Protein AF-A0A834BA76-F1 (afdb_monomer_lite)

InterPro domains:
  IPR001623 DnaJ domain [PF00226] (44-107)
  IPR001623 DnaJ domain [PR00625] (46-64)
  IPR001623 DnaJ domain [PR00625] (64-79)
  IPR001623 DnaJ domain [PR00625] (91-111)
  IPR001623 DnaJ domain [PS50076] (44-127)
  IPR001623 DnaJ domain [SM00271] (43-111)
  IPR001623 DnaJ domain [cd06257] (44-107)
  IPR036869 Chaperone J-domain superfamily [G3DSA:1.10.287.110] (31-132)
  IPR036869 Chaperone J-domain superfamily [SSF46565] (40-107)
  IPR044632 DnaJ homolog subfamily C member 25-like [PTHR44176] (19-107)

Radius of gyration: 29.38 Å; chains: 1; bounding box: 71×90×54 Å

pLDDT: mean 71.22, std 16.39, range [42.06, 94.44]

Structure (mmCIF, N/CA/C/O backbone):
data_AF-A0A834BA76-F1
#
_entry.id   AF-A0A834BA76-F1
#
loop_
_atom_site.group_PDB
_atom_site.id
_atom_site.type_symbol
_atom_site.label_atom_id
_atom_site.label_alt_id
_atom_site.label_comp_id
_atom_site.label_asym_id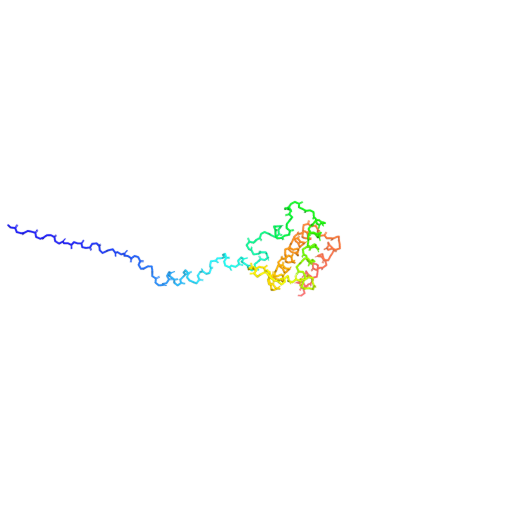
_atom_site.label_entity_id
_atom_site.label_seq_id
_atom_site.pdbx_PDB_ins_code
_atom_site.Cartn_x
_atom_site.Cartn_y
_atom_site.Cartn_z
_atom_site.occupancy
_atom_site.B_iso_or_equiv
_atom_site.auth_seq_id
_atom_site.auth_comp_id
_atom_site.auth_asym_id
_atom_site.auth_atom_id
_atom_site.pdbx_PDB_model_num
ATOM 1 N N . MET A 1 1 ? -26.002 -72.591 39.098 1.00 45.78 1 MET A N 1
ATOM 2 C CA . MET A 1 1 ? -24.599 -72.289 39.459 1.00 45.78 1 MET A CA 1
ATOM 3 C C . MET A 1 1 ? -24.225 -70.957 38.837 1.00 45.78 1 MET A C 1
ATOM 5 O O . MET A 1 1 ? -24.392 -70.792 37.638 1.00 45.78 1 MET A O 1
ATOM 9 N N . ALA A 1 2 ? -23.830 -69.992 39.665 1.00 50.62 2 ALA A N 1
ATOM 10 C CA . ALA A 1 2 ? -23.421 -68.659 39.246 1.00 50.62 2 ALA A CA 1
ATOM 11 C C . ALA A 1 2 ? -21.944 -68.666 38.841 1.00 50.62 2 ALA A C 1
ATOM 13 O O . ALA A 1 2 ? -21.113 -69.153 39.603 1.00 50.62 2 ALA A O 1
ATOM 14 N N . VAL A 1 3 ? -21.612 -68.060 37.703 1.00 47.62 3 VAL A N 1
ATOM 15 C CA . VAL A 1 3 ? -20.247 -67.597 37.436 1.00 47.62 3 VAL A CA 1
ATOM 16 C C . VAL A 1 3 ? -20.346 -66.137 37.021 1.00 47.62 3 VAL A C 1
ATOM 18 O O . VAL A 1 3 ? -20.667 -65.797 35.886 1.00 47.62 3 VAL A O 1
ATOM 21 N N . ARG A 1 4 ? -20.130 -65.258 38.002 1.00 51.22 4 ARG A N 1
ATOM 22 C CA . ARG A 1 4 ? -19.825 -63.848 37.768 1.00 51.22 4 ARG A CA 1
ATOM 23 C C . ARG A 1 4 ? -18.472 -63.786 37.065 1.00 51.22 4 ARG A C 1
ATOM 25 O O . ARG A 1 4 ? -17.476 -64.180 37.662 1.00 51.22 4 ARG A O 1
ATOM 32 N N . LEU A 1 5 ? -18.422 -63.231 35.858 1.00 50.22 5 LEU A N 1
ATOM 33 C CA . LEU A 1 5 ? -17.182 -62.702 35.300 1.00 50.22 5 LEU A CA 1
ATOM 34 C C . LEU A 1 5 ? -17.315 -61.189 35.151 1.00 50.22 5 LEU A C 1
ATOM 36 O O . LEU A 1 5 ? -17.991 -60.662 34.276 1.00 50.22 5 LEU A O 1
ATOM 40 N N . VAL A 1 6 ? -16.722 -60.549 36.155 1.00 53.16 6 VAL A N 1
ATOM 41 C CA . VAL A 1 6 ? -16.079 -59.237 36.196 1.00 53.16 6 VAL A CA 1
ATOM 42 C C . VAL A 1 6 ? -16.249 -58.383 34.937 1.00 53.16 6 VAL A C 1
ATOM 44 O O . VAL A 1 6 ? -15.594 -58.571 33.915 1.00 53.16 6 VAL A O 1
ATOM 47 N N . SER A 1 7 ? -17.075 -57.353 35.105 1.00 49.03 7 SER A N 1
ATOM 48 C CA . SER A 1 7 ? -17.005 -56.094 34.373 1.00 49.03 7 SER A CA 1
ATOM 49 C C . SER A 1 7 ? -15.572 -55.548 34.419 1.00 49.03 7 SER A C 1
ATOM 51 O O . SER A 1 7 ? -15.127 -55.045 35.450 1.00 49.03 7 SER A O 1
ATOM 53 N N . CYS A 1 8 ? -14.831 -55.659 33.316 1.00 45.69 8 CYS A N 1
ATOM 54 C CA . CYS A 1 8 ? -13.590 -54.917 33.134 1.00 45.69 8 CYS A CA 1
ATOM 55 C C . CYS A 1 8 ? -13.939 -53.603 32.433 1.00 45.69 8 CYS A C 1
ATOM 57 O O . CYS A 1 8 ? -13.972 -53.516 31.205 1.00 45.69 8 CYS A O 1
ATOM 59 N N . GLY A 1 9 ? -14.238 -52.580 33.235 1.00 46.66 9 GLY A N 1
ATOM 60 C CA . GLY A 1 9 ? -14.395 -51.213 32.762 1.00 46.66 9 GLY A CA 1
ATOM 61 C C . GLY A 1 9 ? -13.121 -50.754 32.059 1.00 46.66 9 GLY A C 1
ATOM 62 O O . GLY A 1 9 ? -12.138 -50.395 32.703 1.00 46.66 9 GLY A O 1
ATOM 63 N N . LYS A 1 10 ? -13.136 -50.738 30.723 1.00 43.56 10 LYS A N 1
ATOM 64 C CA . LYS A 1 10 ? -12.165 -49.982 29.934 1.00 43.56 10 LYS A CA 1
ATOM 65 C C . LYS A 1 10 ? -12.547 -48.513 30.101 1.00 43.56 10 LYS A C 1
ATOM 67 O O . LYS A 1 10 ? -13.381 -47.976 29.373 1.00 43.56 10 LYS A O 1
ATOM 72 N N . ALA A 1 11 ? -12.025 -47.911 31.165 1.00 46.03 11 ALA A N 1
ATOM 73 C CA . ALA A 1 11 ? -12.147 -46.493 31.431 1.00 46.03 11 ALA A CA 1
ATOM 74 C C . ALA A 1 11 ? -11.758 -45.736 30.159 1.00 46.03 11 ALA A C 1
ATOM 76 O O . ALA A 1 11 ? -10.647 -45.875 29.647 1.00 46.03 11 ALA A O 1
ATOM 77 N N . ARG A 1 12 ? -12.719 -44.975 29.633 1.00 48.91 12 ARG A N 1
ATOM 78 C CA . ARG A 1 12 ? -12.490 -43.959 28.616 1.00 48.91 12 ARG A CA 1
ATOM 79 C C . ARG A 1 12 ? -11.445 -43.009 29.196 1.00 48.91 12 ARG A C 1
ATOM 81 O O . ARG A 1 12 ? -11.781 -42.180 30.040 1.00 48.91 12 ARG A O 1
ATOM 88 N N . HIS A 1 13 ? -10.189 -43.161 28.783 1.00 46.59 13 HIS A N 1
ATOM 89 C CA . HIS A 1 13 ? -9.205 -42.090 28.840 1.00 46.59 13 HIS A CA 1
ATOM 90 C C . HIS A 1 13 ? -9.739 -40.997 27.915 1.00 46.59 13 HIS A C 1
ATOM 92 O O . HIS A 1 13 ? -9.399 -40.931 26.746 1.00 46.59 13 HIS A O 1
ATOM 98 N N . ALA A 1 14 ? -10.692 -40.213 28.420 1.00 53.41 14 ALA A N 1
ATOM 99 C CA . ALA A 1 14 ? -10.999 -38.919 27.858 1.00 53.41 14 ALA A CA 1
ATOM 100 C C . ALA A 1 14 ? -9.717 -38.114 28.031 1.00 53.41 14 ALA A C 1
ATOM 102 O O . ALA A 1 14 ? -9.300 -37.828 29.158 1.00 53.41 14 ALA A O 1
ATOM 103 N N . ASP A 1 15 ? -9.067 -37.895 26.898 1.00 60.22 15 ASP A N 1
ATOM 104 C CA . ASP A 1 15 ? -7.780 -37.260 26.697 1.00 60.22 15 ASP A CA 1
ATOM 105 C C . ASP A 1 15 ? -7.719 -35.908 27.412 1.00 60.22 15 ASP A C 1
ATOM 107 O O . ASP A 1 15 ? -7.991 -34.849 26.848 1.00 60.22 15 ASP A O 1
ATOM 111 N N . ARG A 1 16 ? -7.357 -35.926 28.698 1.00 61.78 16 ARG A N 1
ATOM 112 C CA . ARG A 1 16 ? -6.885 -34.733 29.393 1.00 61.78 16 ARG A CA 1
ATOM 113 C C . ARG A 1 16 ? -5.504 -34.447 28.829 1.00 61.78 16 ARG A C 1
ATOM 115 O O . ARG A 1 16 ? -4.505 -34.892 29.391 1.00 61.78 16 ARG A O 1
ATOM 122 N N . LEU A 1 17 ? -5.468 -33.755 27.689 1.00 62.09 17 LEU A N 1
ATOM 123 C CA . LEU A 1 17 ? -4.259 -33.124 27.172 1.00 62.09 17 LEU A CA 1
ATOM 124 C C . LEU A 1 17 ? -3.567 -32.453 28.367 1.00 62.09 17 LEU A C 1
ATOM 126 O O . LEU A 1 17 ? -4.205 -31.643 29.050 1.00 62.09 17 LEU A O 1
ATOM 130 N N . PRO A 1 18 ? -2.327 -32.853 28.704 1.00 77.38 18 PRO A N 1
ATOM 131 C CA . PRO A 1 18 ? -1.682 -32.391 29.921 1.00 77.38 18 PRO A CA 1
ATOM 132 C C . PRO A 1 18 ? -1.639 -30.864 29.899 1.00 77.38 18 PRO A C 1
ATOM 134 O O . PRO A 1 18 ? -1.434 -30.270 28.842 1.00 77.38 18 PRO A O 1
ATOM 137 N N . LEU A 1 19 ? -1.823 -30.221 31.057 1.00 73.06 19 LEU A N 1
ATOM 138 C CA . LEU A 1 19 ? -1.833 -28.754 31.193 1.00 73.06 19 LEU A CA 1
ATOM 139 C C . LEU A 1 19 ? -0.636 -28.079 30.501 1.00 73.06 19 LEU A C 1
ATOM 141 O O . LEU A 1 19 ? -0.753 -26.954 30.037 1.00 73.06 19 LEU A O 1
ATOM 145 N N . VAL A 1 20 ? 0.484 -28.793 30.367 1.00 75.00 20 VAL A N 1
ATOM 146 C CA . VAL A 1 20 ? 1.692 -28.369 29.645 1.00 75.00 20 VAL A CA 1
ATOM 147 C C . VAL A 1 20 ? 1.473 -28.233 28.131 1.00 75.00 20 VAL A C 1
ATOM 149 O O . VAL A 1 20 ? 2.027 -27.328 27.524 1.00 75.00 20 VAL A O 1
ATOM 152 N N . VAL A 1 21 ? 0.649 -29.080 27.509 1.00 79.00 21 VAL A N 1
ATOM 153 C CA . VAL A 1 21 ? 0.290 -28.984 26.081 1.00 79.00 21 VAL A CA 1
ATOM 154 C C . VAL A 1 21 ? -0.703 -27.848 25.844 1.00 79.00 21 VAL A C 1
ATOM 156 O O . VAL A 1 21 ? -0.550 -27.109 24.878 1.00 79.00 21 VAL A O 1
ATOM 159 N N . LEU A 1 22 ? -1.665 -27.641 26.749 1.00 75.12 22 LEU A N 1
ATOM 160 C CA . LEU A 1 22 ? -2.549 -26.467 26.720 1.00 75.12 22 LEU A CA 1
ATOM 161 C C . LEU A 1 22 ? -1.761 -25.161 26.911 1.00 75.12 22 LEU A C 1
ATOM 163 O O . LEU A 1 22 ? -1.958 -24.214 26.157 1.00 75.12 22 LEU A O 1
ATOM 167 N N . LEU A 1 23 ? -0.819 -25.131 27.859 1.00 78.00 23 LEU A N 1
ATOM 168 C CA . LEU A 1 23 ? 0.099 -24.010 28.069 1.00 78.00 23 LEU A CA 1
ATOM 169 C C . LEU A 1 23 ? 1.036 -23.814 26.867 1.00 78.00 23 LEU A C 1
ATOM 171 O O . LEU A 1 23 ? 1.278 -22.686 26.461 1.00 78.00 23 LEU A O 1
ATOM 175 N N . GLY A 1 24 ? 1.513 -24.897 26.252 1.00 77.75 24 GLY A N 1
ATOM 176 C CA . GLY A 1 24 ? 2.326 -24.864 25.037 1.00 77.75 24 GLY A CA 1
ATOM 177 C C . GLY A 1 24 ? 1.570 -24.315 23.827 1.00 77.75 24 GLY A C 1
ATOM 178 O O . GLY A 1 24 ? 2.119 -23.496 23.104 1.00 77.75 24 GLY A O 1
ATOM 179 N N . LEU A 1 25 ? 0.300 -24.685 23.640 1.00 74.62 25 LEU A N 1
ATOM 180 C CA . LEU A 1 25 ? -0.578 -24.127 22.603 1.00 74.62 25 LEU A CA 1
ATOM 181 C C . LEU A 1 25 ? -0.934 -22.653 22.866 1.00 74.62 25 LEU A C 1
ATOM 183 O O . LEU A 1 25 ? -1.088 -21.891 21.919 1.00 74.62 25 LEU A O 1
ATOM 187 N N . LEU A 1 26 ? -1.024 -22.236 24.135 1.00 71.00 26 LEU A N 1
ATOM 188 C CA . LEU A 1 26 ? -1.228 -20.836 24.536 1.00 71.00 26 LEU A CA 1
ATOM 189 C C . LEU A 1 26 ? 0.038 -19.972 24.376 1.00 71.00 26 LEU A C 1
ATOM 191 O O . LEU A 1 26 ? -0.066 -18.787 24.061 1.00 71.00 26 LEU A O 1
ATOM 195 N N . LEU A 1 27 ? 1.228 -20.545 24.590 1.00 71.88 27 LEU A N 1
ATOM 196 C CA . LEU A 1 27 ? 2.521 -19.864 24.431 1.00 71.88 27 LEU A CA 1
ATOM 197 C C . LEU A 1 27 ? 3.051 -19.921 22.991 1.00 71.88 27 LEU A C 1
ATOM 199 O O . LEU A 1 27 ? 3.826 -19.053 22.587 1.00 71.88 27 LEU A O 1
ATOM 203 N N . ALA A 1 28 ? 2.608 -20.896 22.196 1.00 73.75 28 ALA A N 1
ATOM 204 C CA . ALA A 1 28 ? 2.821 -20.939 20.760 1.00 73.75 28 ALA A CA 1
ATOM 205 C C . ALA A 1 28 ? 1.917 -19.895 20.098 1.00 73.75 28 ALA A C 1
ATOM 207 O O . ALA A 1 28 ? 0.885 -20.227 19.520 1.00 73.75 28 ALA A O 1
ATOM 208 N N . ARG A 1 29 ? 2.302 -18.612 20.181 1.00 70.88 29 ARG A N 1
ATOM 209 C CA . ARG A 1 29 ? 1.696 -17.580 19.335 1.00 70.88 29 ARG A CA 1
ATOM 210 C C . ARG A 1 29 ? 1.884 -18.045 17.898 1.00 70.88 29 ARG A C 1
ATOM 212 O O . ARG A 1 29 ? 3.027 -18.142 17.443 1.00 70.88 29 ARG A O 1
ATOM 219 N N . PRO A 1 30 ? 0.806 -18.396 17.194 1.00 70.56 30 PRO A N 1
ATOM 220 C CA . PRO A 1 30 ? 0.968 -18.951 15.876 1.00 70.56 30 PRO A CA 1
ATOM 221 C C . PRO A 1 30 ? 1.555 -17.856 14.982 1.00 70.56 30 PRO A C 1
ATOM 223 O O . PRO A 1 30 ? 1.181 -16.690 15.097 1.00 70.56 30 PRO A O 1
ATOM 226 N N . ALA A 1 31 ? 2.507 -18.215 14.119 1.00 65.44 31 ALA A N 1
ATOM 227 C CA . ALA A 1 31 ? 3.280 -17.242 13.343 1.00 65.44 31 ALA A CA 1
ATOM 228 C C . ALA A 1 31 ? 2.402 -16.300 12.490 1.00 65.44 31 ALA A C 1
ATOM 230 O O . ALA A 1 31 ? 2.812 -15.182 12.192 1.00 65.44 31 ALA A O 1
ATOM 231 N N . TRP A 1 32 ? 1.170 -16.710 12.160 1.00 64.19 32 TRP A N 1
ATOM 232 C CA . TRP A 1 32 ? 0.193 -15.869 11.464 1.00 64.19 32 TRP A CA 1
ATOM 233 C C . TRP A 1 32 ? -0.241 -14.631 12.267 1.00 64.19 32 TRP A C 1
ATOM 235 O O . TRP A 1 32 ? -0.570 -13.617 11.664 1.00 64.19 32 TRP A O 1
ATOM 245 N N . ALA A 1 33 ? -0.151 -14.650 13.601 1.00 68.81 33 ALA A N 1
ATOM 246 C CA . ALA A 1 33 ? -0.445 -13.488 14.444 1.00 68.81 33 ALA A CA 1
ATOM 247 C C . ALA A 1 33 ? 0.560 -12.331 14.262 1.00 68.81 33 ALA A C 1
ATOM 249 O O . ALA A 1 33 ? 0.308 -11.223 14.723 1.00 68.81 33 ALA A O 1
ATOM 250 N N . LEU A 1 34 ? 1.702 -12.569 13.606 1.00 64.19 34 LEU A N 1
ATOM 251 C CA . LEU A 1 34 ? 2.680 -11.529 13.267 1.00 64.19 34 LEU A CA 1
ATOM 252 C C . LEU A 1 34 ? 2.394 -10.865 11.909 1.00 64.19 34 LEU A C 1
ATOM 254 O O . LEU A 1 34 ? 2.991 -9.837 11.599 1.00 64.19 34 LEU A O 1
ATOM 258 N N . VAL A 1 35 ? 1.499 -11.436 11.095 1.00 66.31 35 VAL A N 1
ATOM 259 C CA . VAL A 1 35 ? 1.274 -10.999 9.707 1.00 66.31 35 VAL A CA 1
ATOM 260 C C . VAL A 1 35 ? 0.410 -9.738 9.637 1.00 66.31 35 VAL A C 1
ATOM 262 O O . VAL A 1 35 ? 0.621 -8.918 8.752 1.00 66.31 35 VAL A O 1
ATOM 265 N N . GLU A 1 36 ? -0.499 -9.517 10.592 1.00 65.75 36 GLU A N 1
ATOM 266 C CA . GLU A 1 36 ? -1.421 -8.366 10.572 1.00 65.75 36 GLU A CA 1
ATOM 267 C C . GLU A 1 36 ? -0.715 -7.001 10.631 1.00 65.75 36 GLU A C 1
ATOM 269 O O . GLU A 1 36 ? -1.238 -6.021 10.109 1.00 65.75 36 GLU A O 1
ATOM 274 N N . GLY A 1 37 ? 0.487 -6.933 11.211 1.00 67.81 37 GLY A N 1
ATOM 275 C CA . GLY A 1 37 ? 1.271 -5.697 11.316 1.00 67.81 37 GLY A CA 1
ATOM 276 C C . GLY A 1 37 ? 2.300 -5.487 10.203 1.00 67.81 37 GLY A C 1
ATOM 277 O O . GLY A 1 37 ? 2.992 -4.469 10.205 1.00 67.81 37 GLY A O 1
ATOM 278 N N . LEU A 1 38 ? 2.455 -6.437 9.275 1.00 74.12 38 LEU A N 1
ATOM 279 C CA . LEU A 1 38 ? 3.475 -6.362 8.235 1.00 74.12 38 LEU A CA 1
ATOM 280 C C . LEU A 1 38 ? 2.876 -5.775 6.949 1.00 74.12 38 LEU A C 1
ATOM 282 O O . LEU A 1 38 ? 2.007 -6.375 6.322 1.00 74.12 38 LEU A O 1
ATOM 286 N N . TYR A 1 39 ? 3.372 -4.613 6.521 1.00 81.25 39 TYR A N 1
ATOM 287 C CA . TYR A 1 39 ? 2.985 -3.961 5.262 1.00 81.25 39 TYR A CA 1
ATOM 288 C C . TYR A 1 39 ? 1.490 -3.596 5.166 1.00 81.25 39 TYR A C 1
ATOM 290 O O . TYR A 1 39 ? 1.050 -2.635 5.792 1.00 81.25 39 TYR A O 1
ATOM 298 N N . CYS A 1 40 ? 0.739 -4.333 4.343 1.00 83.44 40 CYS A N 1
ATOM 299 C CA . CYS A 1 40 ? -0.699 -4.192 4.116 1.00 83.44 40 CYS A CA 1
ATOM 300 C C . CYS A 1 40 ? -1.505 -5.263 4.888 1.00 83.44 40 CYS A C 1
ATOM 302 O O . CYS A 1 40 ? -2.713 -5.407 4.690 1.00 83.44 40 CYS A O 1
ATOM 304 N N . GLY A 1 41 ? -0.835 -6.011 5.777 1.00 83.44 41 GLY A N 1
ATOM 305 C CA . GLY A 1 41 ? -1.421 -7.041 6.624 1.00 83.44 41 GLY A CA 1
ATOM 306 C C . GLY A 1 41 ? -1.930 -8.228 5.812 1.00 83.44 41 GLY A C 1
ATOM 307 O O . GLY A 1 41 ? -1.187 -8.863 5.066 1.00 83.44 41 GLY A O 1
ATOM 308 N N . THR A 1 42 ? -3.221 -8.521 5.958 1.00 78.31 42 THR A N 1
ATOM 309 C CA . THR A 1 42 ? -3.920 -9.603 5.245 1.00 78.31 42 THR A CA 1
ATOM 310 C C . THR A 1 42 ? -4.396 -9.214 3.843 1.00 78.31 42 THR A C 1
ATOM 312 O O . THR A 1 42 ? -4.905 -10.073 3.125 1.00 78.31 42 THR A O 1
ATOM 315 N N . ARG A 1 43 ? -4.256 -7.940 3.444 1.00 82.12 43 ARG A N 1
ATOM 316 C CA . ARG A 1 43 ? -4.677 -7.436 2.128 1.00 82.12 43 ARG A CA 1
ATOM 317 C C . ARG A 1 43 ? -3.483 -7.266 1.196 1.00 82.12 43 ARG A C 1
ATOM 319 O O . ARG A 1 43 ? -2.425 -6.798 1.611 1.00 82.12 43 ARG A O 1
ATOM 326 N N . ASP A 1 44 ? -3.676 -7.564 -0.086 1.00 89.50 44 ASP A N 1
ATOM 327 C CA . ASP A 1 44 ? -2.661 -7.316 -1.109 1.00 89.50 44 ASP A CA 1
ATOM 328 C C . ASP A 1 44 ? -2.511 -5.802 -1.362 1.00 89.50 44 ASP A C 1
ATOM 330 O O . ASP A 1 44 ? -3.483 -5.097 -1.638 1.00 89.50 44 ASP A O 1
ATOM 334 N N . CYS A 1 45 ? -1.279 -5.278 -1.346 1.00 90.88 45 CYS A N 1
ATOM 335 C CA . CYS A 1 45 ? -1.027 -3.839 -1.542 1.00 90.88 45 CYS A CA 1
ATOM 336 C C . CYS A 1 45 ? -1.474 -3.318 -2.927 1.00 90.88 45 CYS A C 1
ATOM 338 O O . CYS A 1 45 ? -1.794 -2.139 -3.080 1.00 90.88 45 CYS A O 1
ATOM 340 N N . TYR A 1 46 ? -1.530 -4.192 -3.936 1.00 91.75 46 TYR A N 1
ATOM 341 C CA . TYR A 1 46 ? -2.079 -3.870 -5.259 1.00 91.75 46 TYR A CA 1
ATOM 342 C C . TYR A 1 46 ? -3.599 -3.685 -5.221 1.00 91.75 46 TYR A C 1
ATOM 344 O O . TYR A 1 46 ? -4.123 -2.774 -5.860 1.00 91.75 46 TYR A O 1
ATOM 352 N N . GLU A 1 47 ? -4.296 -4.504 -4.432 1.00 90.44 47 GLU A N 1
ATOM 353 C CA . GLU A 1 47 ? -5.748 -4.430 -4.259 1.00 90.44 47 GLU A CA 1
ATOM 354 C C . GLU A 1 47 ? -6.145 -3.181 -3.473 1.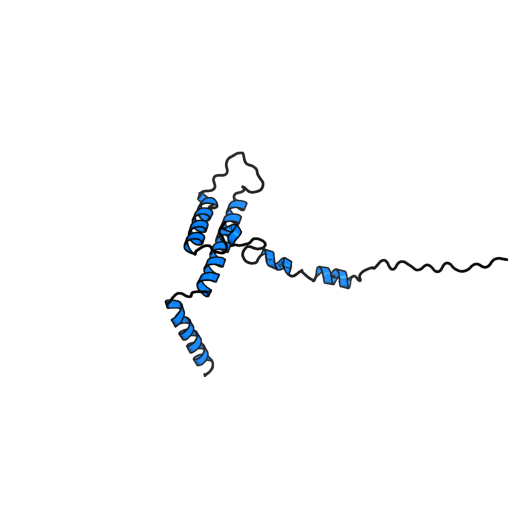00 90.44 47 GLU A C 1
ATOM 356 O O . GLU A 1 47 ? -7.089 -2.495 -3.855 1.00 90.44 47 GLU A O 1
ATOM 361 N N . VAL A 1 48 ? -5.371 -2.820 -2.441 1.00 91.00 48 VAL A N 1
ATOM 362 C CA . VAL A 1 48 ? -5.567 -1.579 -1.667 1.00 91.00 48 VAL A CA 1
ATOM 363 C C . VAL A 1 48 ? -5.502 -0.339 -2.564 1.00 91.00 48 VAL A C 1
ATOM 365 O O . VAL A 1 48 ? -6.276 0.601 -2.390 1.00 91.00 48 VAL A O 1
ATOM 368 N N . LEU A 1 49 ? -4.599 -0.336 -3.548 1.00 90.94 49 LEU A N 1
ATOM 369 C CA . LEU A 1 49 ? -4.471 0.753 -4.518 1.00 90.94 49 LEU A CA 1
ATOM 370 C C . LEU A 1 49 ? -5.421 0.622 -5.721 1.00 90.94 49 LEU A C 1
ATOM 372 O O . LEU A 1 49 ? -5.551 1.578 -6.488 1.00 90.94 49 LEU A O 1
ATOM 376 N N . GLY A 1 50 ? -6.077 -0.528 -5.901 1.00 91.19 50 GLY A N 1
ATOM 377 C CA . GLY A 1 50 ? -6.955 -0.807 -7.038 1.00 91.19 50 GLY A CA 1
ATOM 378 C C . GLY A 1 50 ? -6.217 -0.908 -8.377 1.00 91.19 50 GLY A C 1
ATOM 379 O O . GLY A 1 50 ? -6.748 -0.497 -9.407 1.00 91.19 50 GLY A O 1
ATOM 380 N N . VAL A 1 51 ? -4.978 -1.404 -8.371 1.00 93.56 51 VAL A N 1
ATOM 381 C CA . VAL A 1 51 ? -4.128 -1.527 -9.566 1.00 93.56 51 VAL A CA 1
ATOM 382 C C . VAL A 1 51 ? -3.815 -2.989 -9.882 1.00 93.56 51 VAL A C 1
ATOM 384 O O . VAL A 1 51 ? -3.795 -3.846 -9.002 1.00 93.56 51 VAL A O 1
ATOM 387 N N . SER A 1 52 ? -3.528 -3.281 -11.153 1.00 93.56 52 SER A N 1
ATOM 388 C CA . SER A 1 52 ? -3.023 -4.600 -11.555 1.00 93.56 52 SER A CA 1
ATOM 389 C C . SER A 1 52 ? -1.617 -4.848 -10.993 1.00 93.56 52 SER A C 1
ATOM 391 O O . SER A 1 52 ? -0.824 -3.920 -10.837 1.00 93.56 52 SER A O 1
ATOM 393 N N . ARG A 1 53 ? -1.251 -6.119 -10.795 1.00 89.06 53 ARG A N 1
ATOM 394 C CA . ARG A 1 53 ? 0.127 -6.540 -10.469 1.00 89.06 53 ARG A CA 1
ATOM 395 C C . ARG A 1 53 ? 1.139 -6.184 -11.566 1.00 89.06 53 ARG A C 1
ATOM 397 O O . ARG A 1 53 ? 2.331 -6.103 -11.300 1.00 89.06 53 ARG A O 1
ATOM 404 N N . THR A 1 54 ? 0.662 -5.960 -12.790 1.00 89.19 54 THR A N 1
ATOM 405 C CA . THR A 1 54 ? 1.468 -5.530 -13.943 1.00 89.19 54 THR A CA 1
ATOM 406 C C . THR A 1 54 ? 1.481 -4.011 -14.135 1.00 89.19 54 THR A C 1
ATOM 408 O O . THR A 1 54 ? 1.960 -3.539 -15.165 1.00 89.19 54 THR A O 1
ATOM 411 N N . ALA A 1 55 ? 0.910 -3.244 -13.200 1.00 90.38 55 ALA A N 1
ATOM 412 C CA . ALA A 1 55 ? 0.777 -1.801 -13.339 1.00 90.38 55 ALA A CA 1
ATOM 413 C C . ALA A 1 55 ? 2.138 -1.095 -13.391 1.00 90.38 55 ALA A C 1
ATOM 415 O O . ALA A 1 55 ? 3.101 -1.466 -12.712 1.00 90.38 55 ALA A O 1
ATOM 416 N N . SER A 1 56 ? 2.201 -0.030 -14.186 1.00 90.94 56 SER A N 1
ATOM 417 C CA . SER A 1 56 ? 3.406 0.789 -14.297 1.00 90.94 56 SER A CA 1
ATOM 418 C C . SER A 1 56 ? 3.587 1.698 -13.074 1.00 90.94 56 SER A C 1
ATOM 420 O O . SER A 1 56 ? 2.634 2.070 -12.386 1.00 90.94 56 SER A O 1
ATOM 422 N N . LYS A 1 57 ? 4.821 2.157 -12.827 1.00 87.88 57 LYS A N 1
ATOM 423 C CA . LYS A 1 57 ? 5.118 3.122 -11.748 1.00 87.88 57 LYS A CA 1
ATOM 424 C C . LYS A 1 57 ? 4.249 4.384 -11.830 1.00 87.88 57 LYS A C 1
ATOM 426 O O . LYS A 1 57 ? 3.841 4.931 -10.805 1.00 87.88 57 LYS A O 1
ATOM 431 N N . ALA A 1 58 ? 3.972 4.850 -13.047 1.00 90.69 58 ALA A N 1
ATOM 432 C CA . ALA A 1 58 ? 3.145 6.027 -13.278 1.00 90.69 58 ALA A CA 1
ATOM 433 C C . ALA A 1 58 ? 1.688 5.794 -12.849 1.00 90.69 58 ALA A C 1
ATOM 435 O O . ALA A 1 58 ? 1.079 6.686 -12.255 1.00 90.69 58 ALA A O 1
ATOM 436 N N . GLU A 1 59 ? 1.150 4.599 -13.099 1.00 92.62 59 GLU A N 1
ATOM 437 C CA . GLU A 1 59 ? -0.200 4.200 -12.691 1.00 92.62 59 GLU A CA 1
ATOM 438 C C . GLU A 1 59 ? -0.314 4.084 -11.175 1.00 92.62 59 GLU A C 1
ATOM 440 O O . GLU A 1 59 ? -1.216 4.686 -10.596 1.00 92.62 59 GLU A O 1
ATOM 445 N N . ILE A 1 60 ? 0.648 3.425 -10.524 1.00 92.75 60 ILE A N 1
ATOM 446 C CA . ILE A 1 60 ? 0.702 3.295 -9.060 1.00 92.75 60 ILE A CA 1
ATOM 447 C C . ILE A 1 60 ? 0.731 4.686 -8.401 1.00 92.75 60 ILE A C 1
ATOM 449 O O . ILE A 1 60 ? -0.078 4.990 -7.524 1.00 92.75 60 ILE A O 1
ATOM 453 N N . ALA A 1 61 ? 1.593 5.590 -8.883 1.00 91.94 61 ALA A N 1
ATOM 454 C CA . ALA A 1 61 ? 1.670 6.961 -8.373 1.00 91.94 61 ALA A CA 1
ATOM 455 C C . ALA A 1 61 ? 0.410 7.792 -8.681 1.00 91.94 61 ALA A C 1
ATOM 457 O O . ALA A 1 61 ? 0.066 8.727 -7.953 1.00 91.94 61 ALA A O 1
ATOM 458 N N . ARG A 1 62 ? -0.284 7.512 -9.788 1.00 94.44 62 ARG A N 1
ATOM 459 C CA . ARG A 1 62 ? -1.545 8.178 -10.136 1.00 94.44 62 ARG A CA 1
ATOM 460 C C . ARG A 1 62 ? -2.690 7.698 -9.242 1.00 94.44 62 ARG A C 1
ATOM 462 O O . ARG A 1 62 ? -3.452 8.549 -8.784 1.00 94.44 62 ARG A O 1
ATOM 469 N N . ALA A 1 63 ? -2.794 6.396 -8.991 1.00 93.75 63 ALA A N 1
ATOM 470 C CA . ALA A 1 63 ? -3.790 5.798 -8.105 1.00 93.75 63 ALA A CA 1
ATOM 471 C C . ALA A 1 63 ? -3.619 6.304 -6.667 1.00 93.75 63 ALA A C 1
ATOM 473 O O . ALA A 1 63 ? -4.564 6.851 -6.098 1.00 93.75 63 ALA A O 1
ATOM 474 N N . TYR A 1 64 ? -2.387 6.273 -6.145 1.00 93.94 64 TYR A N 1
ATOM 475 C CA . TYR A 1 64 ? -2.051 6.819 -4.827 1.00 93.94 64 TYR A CA 1
ATOM 476 C C . TYR A 1 64 ? -2.524 8.268 -4.667 1.00 93.94 64 TYR A C 1
ATOM 478 O O . TYR A 1 64 ? -3.268 8.583 -3.745 1.00 93.94 64 TYR A O 1
ATOM 486 N N . ARG A 1 65 ? -2.183 9.154 -5.613 1.00 92.94 65 ARG A N 1
ATOM 487 C CA . ARG A 1 65 ? -2.589 10.570 -5.556 1.00 92.94 65 ARG A CA 1
ATOM 488 C C . ARG A 1 65 ? -4.108 10.762 -5.548 1.00 92.94 65 ARG A C 1
ATOM 490 O O . ARG A 1 65 ? -4.589 11.723 -4.957 1.00 92.94 65 ARG A O 1
ATOM 497 N N . GLN A 1 66 ? -4.861 9.904 -6.235 1.00 91.19 66 GLN A N 1
ATOM 498 C CA . GLN A 1 66 ? -6.325 9.976 -6.244 1.00 91.19 66 GLN A CA 1
ATOM 499 C C . GLN A 1 66 ? -6.921 9.527 -4.911 1.00 91.19 66 GLN A C 1
ATOM 501 O O . GLN A 1 66 ? -7.800 10.209 -4.393 1.00 91.19 66 GLN A O 1
ATOM 506 N N . LEU A 1 67 ? -6.433 8.416 -4.360 1.00 90.38 67 LEU A N 1
ATOM 507 C CA . LEU A 1 67 ? -6.891 7.877 -3.081 1.00 90.38 67 LEU A CA 1
ATOM 508 C C . LEU A 1 67 ? -6.494 8.785 -1.912 1.00 90.38 67 LEU A C 1
ATOM 510 O O . LEU A 1 67 ? -7.326 9.075 -1.061 1.00 90.38 67 LEU A O 1
ATOM 514 N N . ALA A 1 68 ? -5.276 9.330 -1.935 1.00 89.38 68 ALA A N 1
ATOM 515 C CA . ALA A 1 68 ? -4.783 10.279 -0.943 1.00 89.38 68 ALA A CA 1
ATOM 516 C C . ALA A 1 68 ? -5.698 11.502 -0.810 1.00 89.38 68 ALA A C 1
ATOM 518 O O . ALA A 1 68 ? -6.000 11.912 0.299 1.00 89.38 68 ALA A O 1
ATOM 519 N N . ARG A 1 69 ? -6.198 12.051 -1.927 1.00 87.31 69 ARG A N 1
ATOM 520 C CA . ARG A 1 69 ? -7.154 13.172 -1.893 1.00 87.31 69 ARG A CA 1
ATOM 521 C C . ARG A 1 69 ? -8.530 12.782 -1.358 1.00 87.31 69 ARG A C 1
ATOM 523 O O . ARG A 1 69 ? -9.187 13.616 -0.753 1.00 87.31 69 ARG A O 1
ATOM 530 N N . ARG A 1 70 ? -8.976 11.545 -1.603 1.00 84.50 70 ARG A N 1
ATOM 531 C CA . ARG A 1 70 ? -10.287 11.048 -1.150 1.00 84.50 70 ARG A CA 1
ATOM 532 C C . ARG A 1 70 ? -10.321 10.792 0.355 1.00 84.50 70 ARG A C 1
ATOM 534 O O . ARG A 1 70 ? -11.339 11.053 0.977 1.00 84.50 70 ARG A O 1
ATOM 541 N N . TYR A 1 71 ? -9.223 10.284 0.909 1.00 86.06 71 TYR A N 1
ATOM 542 C CA . TYR A 1 71 ? -9.114 9.934 2.327 1.00 86.06 71 TYR A CA 1
ATOM 543 C C . TYR A 1 71 ? -8.430 11.012 3.179 1.00 86.06 71 TYR A C 1
ATOM 545 O O . TYR A 1 71 ? -8.209 10.804 4.365 1.00 86.06 71 TYR A O 1
ATOM 553 N N . HIS A 1 72 ? -8.086 12.166 2.600 1.00 82.06 72 HIS A N 1
ATOM 554 C CA . HIS A 1 72 ? -7.465 13.247 3.358 1.00 82.06 72 HIS A CA 1
ATOM 555 C C . HIS A 1 72 ? -8.459 13.837 4.379 1.00 82.06 72 HIS A C 1
ATOM 557 O O . HIS A 1 72 ? -9.572 14.191 3.976 1.00 82.06 72 HIS A O 1
ATOM 563 N N . PRO A 1 73 ? -8.070 14.028 5.655 1.00 76.44 73 PRO A N 1
ATOM 564 C CA . PRO A 1 73 ? -8.973 14.523 6.700 1.00 76.44 73 PRO A CA 1
ATOM 565 C C . PRO A 1 73 ? -9.524 15.930 6.408 1.00 76.44 73 PRO A C 1
ATOM 567 O O . PRO A 1 73 ? -10.654 16.228 6.769 1.00 76.44 73 PRO A O 1
ATOM 570 N N . ASP A 1 74 ? -8.774 16.764 5.677 1.00 77.62 74 ASP A N 1
ATOM 571 C CA . ASP A 1 74 ? -9.198 18.121 5.266 1.00 77.62 74 ASP A CA 1
ATOM 572 C C . ASP A 1 74 ? -10.327 18.128 4.215 1.00 77.62 74 ASP A C 1
ATOM 574 O O . ASP A 1 74 ? -11.106 19.070 4.115 1.00 77.62 74 ASP A O 1
ATOM 578 N N . HIS A 1 75 ? -10.439 17.060 3.417 1.00 67.38 75 HIS A N 1
ATOM 579 C CA . HIS A 1 75 ? -11.475 16.930 2.387 1.00 67.38 75 HIS A CA 1
ATOM 580 C C . HIS A 1 75 ? -12.644 16.047 2.836 1.00 67.38 75 HIS A C 1
ATOM 582 O O . HIS A 1 75 ? -13.634 15.921 2.108 1.00 67.38 75 HIS A O 1
ATOM 588 N N . TYR A 1 76 ? -12.547 15.432 4.018 1.00 63.25 76 TYR A N 1
ATOM 589 C CA . TYR A 1 76 ? -13.572 14.536 4.520 1.00 63.25 76 TYR A CA 1
ATOM 590 C C . TYR A 1 76 ? -14.725 15.343 5.111 1.00 63.25 76 TYR A C 1
ATOM 592 O O . TYR A 1 76 ? -14.691 15.785 6.258 1.00 63.25 76 TYR A O 1
ATOM 600 N N . ARG A 1 77 ? -15.768 15.544 4.306 1.00 61.53 77 ARG A N 1
ATOM 601 C CA . ARG A 1 77 ? -17.045 16.081 4.771 1.00 61.53 77 ARG A CA 1
ATOM 602 C C . ARG A 1 77 ? -17.974 14.898 5.055 1.00 61.53 77 ARG A C 1
ATOM 604 O O . ARG A 1 77 ? -18.527 14.360 4.098 1.00 61.53 77 ARG A O 1
ATOM 611 N N . PRO A 1 78 ? -18.128 14.448 6.314 1.00 59.44 78 PRO A N 1
ATOM 612 C CA . PRO A 1 78 ? -19.142 13.452 6.625 1.00 59.44 78 PRO A CA 1
ATOM 613 C C . PRO A 1 78 ? -20.511 14.061 6.300 1.00 59.44 78 PRO A C 1
ATOM 615 O O . PRO A 1 78 ? -20.832 15.157 6.767 1.00 59.44 78 PRO A O 1
ATOM 618 N N . GLU A 1 79 ? -21.291 13.399 5.446 1.00 57.09 79 GLU A N 1
ATOM 619 C CA . GLU A 1 79 ? -22.677 13.807 5.229 1.00 57.09 79 GLU A CA 1
ATOM 620 C C . GLU A 1 79 ? -23.478 13.553 6.517 1.00 57.09 79 GLU A C 1
ATOM 622 O O . GLU A 1 79 ? -23.342 12.485 7.125 1.00 57.09 79 GLU A O 1
ATOM 627 N N . PRO A 1 80 ? -24.291 14.521 6.980 1.00 47.00 80 PRO A N 1
ATOM 628 C CA . PRO A 1 80 ? -25.098 14.341 8.176 1.00 47.00 80 PRO A CA 1
ATOM 629 C C . PRO A 1 80 ? -26.244 13.372 7.855 1.00 47.00 80 PRO A C 1
ATOM 631 O O . PRO A 1 80 ? -27.220 13.760 7.219 1.00 47.00 80 PRO A O 1
ATOM 634 N N . GLY A 1 81 ? -26.114 12.112 8.273 1.00 53.78 81 GLY A N 1
ATOM 635 C CA . GLY A 1 81 ? -27.164 11.093 8.131 1.00 53.78 81 GLY A CA 1
ATOM 636 C C . GLY A 1 81 ? -26.687 9.690 7.754 1.00 53.78 81 GLY A C 1
ATOM 637 O O . GLY A 1 81 ? -27.498 8.770 7.732 1.00 53.78 81 GLY A O 1
ATOM 638 N N . ASP A 1 82 ? -25.396 9.505 7.481 1.00 47.25 82 ASP A N 1
ATOM 639 C CA . ASP A 1 82 ? -24.864 8.248 6.948 1.00 47.25 82 ASP A CA 1
ATOM 640 C C . ASP A 1 82 ? -24.023 7.516 8.017 1.00 47.25 82 ASP A C 1
ATOM 642 O O . ASP A 1 82 ? -22.800 7.394 7.933 1.00 47.25 82 ASP A O 1
ATOM 646 N N . GLU A 1 83 ? -24.693 7.056 9.081 1.00 51.72 83 GLU A N 1
ATOM 647 C CA . GLU A 1 83 ? -24.108 6.334 10.229 1.00 51.72 83 GLU A CA 1
ATOM 648 C C . GLU A 1 83 ? -23.806 4.855 9.902 1.00 51.72 83 GLU A C 1
ATOM 650 O O . GLU A 1 83 ? -24.217 3.927 10.598 1.00 51.72 83 GLU A O 1
ATOM 655 N N . GLY A 1 84 ? -23.097 4.613 8.799 1.00 50.59 84 GLY A N 1
ATOM 656 C CA . GLY A 1 84 ? -22.612 3.284 8.430 1.00 50.59 84 GLY A CA 1
ATOM 657 C C . GLY A 1 84 ? -21.286 2.931 9.130 1.00 50.59 84 GLY A C 1
ATOM 658 O O . GLY A 1 84 ? -20.416 3.799 9.264 1.00 50.59 84 GLY A O 1
ATOM 659 N N . PRO A 1 85 ? -21.063 1.662 9.532 1.00 42.06 85 PRO A N 1
ATOM 660 C CA . PRO A 1 85 ? -19.788 1.204 10.085 1.00 42.06 85 PRO A CA 1
ATOM 661 C C . PRO A 1 85 ? -18.704 1.251 8.995 1.00 42.06 85 PRO A C 1
ATOM 663 O O . PRO A 1 85 ? -18.560 0.325 8.202 1.00 42.06 85 PRO A O 1
ATOM 666 N N . GLY A 1 86 ? -17.976 2.367 8.910 1.00 49.97 86 GLY A N 1
ATOM 667 C CA . GLY A 1 86 ? -16.909 2.570 7.920 1.00 49.97 86 GLY A CA 1
ATOM 668 C C . GLY A 1 86 ? -16.770 3.985 7.353 1.00 49.97 86 GLY A C 1
ATOM 669 O O . GLY A 1 86 ? -16.040 4.162 6.380 1.00 49.97 86 GLY A O 1
ATOM 670 N N . ARG A 1 87 ? -17.480 4.983 7.903 1.00 53.97 87 ARG A N 1
ATOM 671 C CA . ARG A 1 87 ? -17.363 6.397 7.488 1.00 53.97 87 ARG A CA 1
ATOM 672 C C . ARG A 1 87 ? -17.125 7.377 8.642 1.00 53.97 87 ARG A C 1
ATOM 674 O O . ARG A 1 87 ? -17.439 8.560 8.550 1.00 53.97 87 ARG A O 1
ATOM 681 N N . SER A 1 88 ? -16.543 6.896 9.741 1.00 58.88 88 SER A N 1
ATOM 682 C CA . SER A 1 88 ? -15.981 7.785 10.762 1.00 58.88 88 SER A CA 1
ATOM 683 C C . SER A 1 88 ? -14.693 8.428 10.234 1.00 58.88 88 SER A C 1
ATOM 685 O O . SER A 1 88 ? -13.981 7.821 9.430 1.00 58.88 88 SER A O 1
ATOM 687 N N . LEU A 1 89 ? -14.352 9.631 10.710 1.00 59.03 89 LEU A N 1
ATOM 688 C CA . LEU A 1 89 ? -13.066 10.282 10.399 1.00 59.03 89 LEU A CA 1
ATOM 689 C C . LEU A 1 89 ? -11.875 9.344 10.663 1.00 59.03 89 LEU A C 1
ATOM 691 O O . LEU A 1 89 ? -10.969 9.249 9.843 1.00 59.03 89 LEU A O 1
ATOM 695 N N . GLN A 1 90 ? -11.957 8.563 11.744 1.00 62.56 90 GLN A N 1
ATOM 696 C CA . GLN A 1 90 ? -10.966 7.548 12.1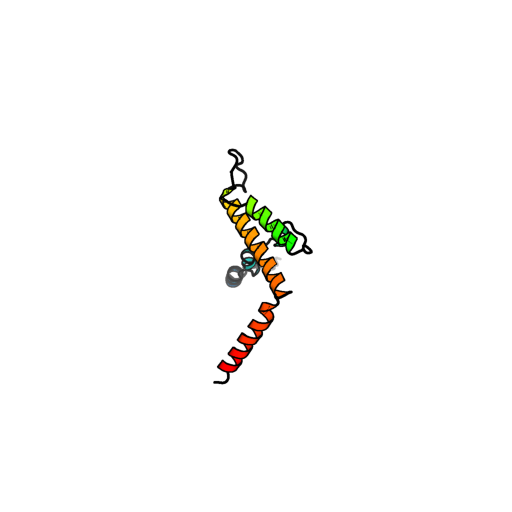13 1.00 62.56 90 GLN A CA 1
ATOM 697 C C . GLN A 1 90 ? -10.780 6.492 11.010 1.00 62.56 90 GLN A C 1
ATOM 699 O O . GLN A 1 90 ? -9.655 6.181 10.637 1.00 62.56 90 GLN A O 1
ATOM 704 N N . SER A 1 91 ? -11.866 6.008 10.397 1.00 75.38 91 SER A N 1
ATOM 705 C CA . SER A 1 91 ? -11.773 5.038 9.294 1.00 75.38 91 SER A CA 1
ATOM 706 C C . SER A 1 91 ? -11.161 5.624 8.012 1.00 75.38 91 SER A C 1
ATOM 708 O O . SER A 1 91 ? -10.516 4.906 7.247 1.00 75.38 91 SER A O 1
ATOM 710 N N . ALA A 1 92 ? -11.329 6.930 7.772 1.00 76.38 92 ALA A N 1
ATOM 711 C CA . ALA A 1 92 ? -10.722 7.612 6.631 1.00 76.38 92 ALA A CA 1
ATOM 712 C C . ALA A 1 92 ? -9.214 7.806 6.834 1.00 76.38 92 ALA A C 1
ATOM 714 O O . ALA A 1 92 ? -8.433 7.552 5.918 1.00 76.38 92 ALA A O 1
ATOM 715 N N . GLU A 1 93 ? -8.802 8.186 8.044 1.00 83.12 93 GLU A N 1
ATOM 716 C CA . GLU A 1 93 ? -7.393 8.283 8.432 1.00 83.12 93 GLU A CA 1
ATOM 717 C C . GLU A 1 93 ? -6.691 6.923 8.332 1.00 83.12 93 GLU A C 1
ATOM 719 O O . GLU A 1 93 ? -5.625 6.816 7.723 1.00 83.12 93 GLU A O 1
ATOM 724 N N . GLU A 1 94 ? -7.314 5.858 8.842 1.00 84.94 94 GLU A N 1
ATOM 725 C CA . GLU A 1 94 ? -6.805 4.488 8.719 1.00 84.94 94 GLU A CA 1
ATOM 726 C C . GLU A 1 94 ? -6.653 4.061 7.252 1.00 84.94 94 GLU A C 1
ATOM 728 O O . GLU A 1 94 ? -5.614 3.526 6.855 1.00 84.94 94 GLU A O 1
ATOM 733 N N . ALA A 1 95 ? -7.654 4.345 6.413 1.00 85.81 95 ALA A N 1
ATOM 734 C CA . ALA A 1 95 ? -7.587 4.063 4.982 1.00 85.81 95 ALA A CA 1
ATOM 735 C C . ALA A 1 95 ? -6.470 4.858 4.285 1.00 85.81 95 ALA A C 1
ATOM 737 O O . ALA A 1 95 ? -5.774 4.317 3.422 1.00 85.81 95 ALA A O 1
ATOM 738 N N . PHE A 1 96 ? -6.258 6.119 4.671 1.00 89.31 96 PHE A N 1
ATOM 739 C CA . PHE A 1 96 ? -5.164 6.939 4.158 1.00 89.31 96 PHE A CA 1
ATOM 740 C C . PHE A 1 96 ? -3.797 6.340 4.505 1.00 89.31 96 PHE A C 1
ATOM 742 O O . PHE A 1 96 ? -2.944 6.205 3.624 1.00 89.31 96 PHE A O 1
ATOM 749 N N . LEU A 1 97 ? -3.605 5.929 5.762 1.00 89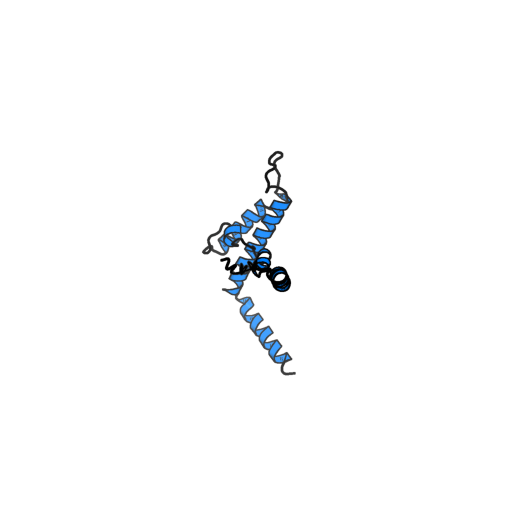.44 97 LEU A N 1
ATOM 750 C CA . LEU A 1 97 ? -2.372 5.286 6.215 1.00 89.44 97 LEU A CA 1
ATOM 751 C C . LEU A 1 97 ? -2.106 3.989 5.443 1.00 89.44 97 LEU A C 1
ATOM 753 O O . LEU A 1 97 ? -0.999 3.805 4.943 1.00 89.44 97 LEU A O 1
ATOM 757 N N . LEU A 1 98 ? -3.120 3.138 5.264 1.00 90.06 98 LEU A N 1
ATOM 758 C CA . LEU A 1 98 ? -3.007 1.897 4.485 1.00 90.06 98 LEU A CA 1
ATOM 759 C C . LEU A 1 98 ? -2.636 2.146 3.016 1.00 90.06 98 LEU A C 1
ATOM 761 O O . LEU A 1 98 ? -1.821 1.431 2.435 1.00 90.06 98 LEU A O 1
ATOM 765 N N . VAL A 1 99 ? -3.211 3.176 2.396 1.00 92.25 99 VAL A N 1
ATOM 766 C CA . VAL A 1 99 ? -2.872 3.572 1.023 1.00 92.25 99 VAL A CA 1
ATOM 767 C C . VAL A 1 99 ? -1.428 4.084 0.935 1.00 92.25 99 VAL A C 1
ATOM 769 O O . VAL A 1 99 ? -0.727 3.792 -0.038 1.00 92.25 99 VAL A O 1
ATOM 772 N N . ALA A 1 100 ? -0.959 4.819 1.946 1.00 92.56 100 ALA A N 1
ATOM 773 C CA . ALA A 1 100 ? 0.411 5.319 2.010 1.00 92.56 100 ALA A CA 1
ATOM 774 C C . ALA A 1 100 ? 1.433 4.189 2.209 1.00 92.56 100 ALA A C 1
ATOM 776 O O . ALA A 1 100 ? 2.438 4.144 1.494 1.00 92.56 100 ALA A O 1
ATOM 777 N N . THR A 1 101 ? 1.164 3.238 3.109 1.00 92.00 101 THR A N 1
ATOM 778 C CA . THR A 1 101 ? 2.030 2.065 3.307 1.00 92.00 101 THR A CA 1
ATOM 779 C C . THR A 1 101 ? 2.084 1.199 2.048 1.00 92.00 101 THR A C 1
ATOM 781 O O . THR A 1 101 ? 3.173 0.815 1.612 1.00 92.00 101 THR A O 1
ATOM 784 N N . ALA A 1 102 ? 0.945 0.958 1.390 1.00 92.69 102 ALA A N 1
ATOM 785 C CA . ALA A 1 102 ? 0.890 0.241 0.116 1.00 92.69 102 ALA A CA 1
ATOM 786 C C . ALA A 1 102 ? 1.724 0.931 -0.978 1.00 92.69 102 ALA A C 1
ATOM 788 O O . ALA A 1 102 ? 2.449 0.279 -1.725 1.00 92.69 102 ALA A O 1
ATOM 789 N N . TYR A 1 103 ? 1.680 2.260 -1.065 1.00 93.62 103 TYR A N 1
ATOM 790 C CA . TYR A 1 103 ? 2.480 2.991 -2.044 1.00 93.62 103 TYR A CA 1
ATOM 791 C C . TYR A 1 103 ? 3.990 2.885 -1.780 1.00 93.62 103 TYR A C 1
ATOM 793 O O . TYR A 1 103 ? 4.755 2.588 -2.700 1.00 93.62 103 TYR A O 1
ATOM 801 N N . GLU A 1 104 ? 4.433 3.099 -0.539 1.00 91.06 104 GLU A N 1
ATOM 802 C CA . GLU A 1 104 ? 5.861 3.074 -0.200 1.00 91.06 104 GLU A CA 1
ATOM 803 C C . GLU A 1 104 ? 6.473 1.676 -0.356 1.00 91.06 104 GLU A C 1
ATOM 805 O O . GLU A 1 104 ? 7.591 1.540 -0.853 1.00 91.06 104 GLU A O 1
ATOM 810 N N . THR A 1 105 ? 5.724 0.624 -0.031 1.00 90.81 105 THR A N 1
ATOM 811 C CA . THR A 1 105 ? 6.169 -0.766 -0.223 1.00 90.81 105 THR A CA 1
ATOM 812 C C . THR A 1 105 ? 6.393 -1.105 -1.692 1.00 90.81 105 THR A C 1
ATOM 814 O O . THR A 1 105 ? 7.469 -1.586 -2.060 1.00 90.81 105 THR A O 1
ATOM 817 N N . LEU A 1 106 ? 5.427 -0.779 -2.554 1.00 90.06 106 LEU A N 1
ATOM 818 C CA . LEU A 1 106 ? 5.539 -1.002 -3.998 1.00 90.06 106 LEU A CA 1
ATOM 819 C C . LEU A 1 106 ? 6.637 -0.139 -4.631 1.00 90.06 106 LEU A C 1
ATOM 821 O O . LEU A 1 106 ? 7.359 -0.590 -5.522 1.00 90.06 106 LEU A O 1
ATOM 825 N N . LYS A 1 107 ? 6.805 1.096 -4.154 1.00 89.25 107 LYS A N 1
ATOM 826 C CA . LYS A 1 107 ? 7.866 2.009 -4.591 1.00 89.25 107 LYS A CA 1
ATOM 827 C C . LYS A 1 107 ? 9.257 1.500 -4.206 1.00 89.25 107 LYS A C 1
ATOM 829 O O . LYS A 1 107 ? 10.170 1.571 -5.031 1.00 89.25 107 LYS A O 1
ATOM 834 N N . MET A 1 108 ? 9.422 0.975 -2.991 1.00 80.12 108 MET A N 1
ATOM 835 C CA . MET A 1 108 ? 10.695 0.448 -2.491 1.00 80.12 108 MET A CA 1
ATOM 836 C C . MET A 1 108 ? 11.124 -0.818 -3.239 1.00 80.12 108 MET A C 1
ATOM 838 O O . MET A 1 108 ? 12.280 -0.931 -3.651 1.00 80.12 108 MET A O 1
ATOM 842 N N . TRP A 1 109 ? 10.187 -1.736 -3.495 1.00 79.06 109 TRP A N 1
ATOM 843 C CA . TRP A 1 109 ? 10.449 -2.940 -4.291 1.00 79.06 109 TRP A CA 1
ATOM 844 C C . TRP A 1 109 ? 10.970 -2.605 -5.699 1.00 79.06 109 TRP A C 1
ATOM 846 O O . TRP A 1 109 ? 11.924 -3.213 -6.198 1.00 79.06 109 TRP A O 1
ATOM 856 N N . TRP A 1 110 ? 10.413 -1.557 -6.308 1.00 71.31 110 TRP A N 1
ATOM 857 C CA . TRP A 1 110 ? 10.868 -1.040 -7.597 1.00 71.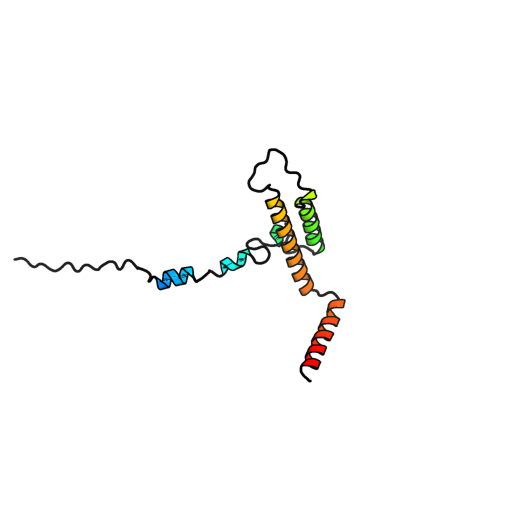31 110 TRP A CA 1
ATOM 858 C C . TRP A 1 110 ? 12.270 -0.427 -7.556 1.00 71.31 110 TRP A C 1
ATOM 860 O O . TRP A 1 110 ? 13.076 -0.688 -8.448 1.00 71.31 110 TRP A O 1
ATOM 870 N N . LEU A 1 111 ? 12.579 0.371 -6.531 1.00 74.75 111 LEU A N 1
ATOM 871 C CA . LEU A 1 111 ? 13.911 0.967 -6.359 1.00 74.75 111 LEU A CA 1
ATOM 872 C C . LEU A 1 111 ? 15.003 -0.101 -6.214 1.00 74.75 111 LEU A C 1
ATOM 874 O O . LEU A 1 111 ? 16.110 0.089 -6.711 1.00 74.75 111 LEU A O 1
ATOM 878 N N . CYS A 1 112 ? 14.681 -1.235 -5.589 1.00 72.94 112 CYS A N 1
ATOM 879 C CA . CYS A 1 112 ? 15.584 -2.379 -5.488 1.00 72.94 112 CYS A CA 1
ATOM 880 C C . CYS A 1 112 ? 15.803 -3.072 -6.847 1.00 72.94 112 CYS A C 1
ATOM 882 O O . CYS A 1 112 ? 16.929 -3.436 -7.180 1.00 72.94 112 CYS A O 1
ATOM 884 N N . SER A 1 113 ? 14.750 -3.196 -7.661 1.00 75.44 113 SER A N 1
ATOM 885 C CA . SER A 1 113 ? 14.813 -3.850 -8.979 1.00 75.44 113 SER A CA 1
ATOM 886 C C . SER A 1 113 ? 15.537 -3.014 -10.042 1.00 75.44 113 SER A C 1
ATOM 888 O O . SER A 1 113 ? 16.052 -3.546 -11.024 1.00 75.44 113 SER A O 1
ATOM 890 N N . SER A 1 114 ? 15.559 -1.689 -9.895 1.00 74.44 114 SER A N 1
ATOM 891 C CA . SER A 1 114 ? 16.219 -0.773 -10.831 1.00 74.44 114 SER A CA 1
ATOM 892 C C . SER A 1 114 ? 16.765 0.441 -10.079 1.00 74.44 114 SER A C 1
ATOM 894 O O . SER A 1 114 ? 16.107 1.488 -10.037 1.00 74.44 114 SER A O 1
ATOM 896 N N . PRO A 1 115 ? 17.958 0.320 -9.467 1.00 69.94 115 PRO A N 1
ATOM 897 C CA . PRO A 1 115 ? 18.548 1.415 -8.718 1.00 69.94 115 PRO A CA 1
ATOM 898 C C . PRO A 1 115 ? 18.845 2.598 -9.654 1.00 69.94 115 PRO A C 1
ATOM 900 O O . PRO A 1 115 ? 19.362 2.397 -10.761 1.00 69.94 115 PRO A O 1
ATOM 903 N N . PRO A 1 116 ? 18.536 3.838 -9.235 1.00 68.50 116 PRO A N 1
ATOM 904 C CA . PRO A 1 116 ? 18.871 5.028 -10.006 1.00 68.50 116 PRO A CA 1
ATOM 905 C C . PRO A 1 116 ? 20.390 5.133 -10.191 1.00 68.50 116 PRO A C 1
ATOM 907 O O . PRO A 1 116 ? 21.159 4.665 -9.353 1.00 68.50 116 PRO A O 1
ATOM 910 N N . ALA A 1 117 ? 20.827 5.762 -11.285 1.00 66.81 117 ALA A N 1
ATOM 911 C CA . ALA A 1 117 ? 22.239 5.809 -11.675 1.00 66.81 117 ALA A CA 1
ATOM 912 C C . ALA A 1 117 ? 23.174 6.306 -10.552 1.00 66.81 117 ALA A C 1
ATOM 914 O O . ALA A 1 117 ? 24.253 5.747 -10.383 1.00 66.81 117 ALA A O 1
ATOM 915 N N . TYR A 1 118 ? 22.727 7.269 -9.734 1.00 66.56 118 TYR A N 1
ATOM 916 C CA . TYR A 1 118 ? 23.510 7.802 -8.612 1.00 66.56 118 TYR A CA 1
ATOM 917 C C . TYR A 1 118 ? 23.757 6.772 -7.492 1.00 66.56 118 TYR A C 1
ATOM 919 O O . TYR A 1 118 ? 24.816 6.769 -6.878 1.00 66.56 118 TYR A O 1
ATOM 927 N N . ALA A 1 119 ? 22.833 5.833 -7.261 1.00 62.78 119 ALA A N 1
ATOM 928 C CA . ALA A 1 119 ? 22.976 4.839 -6.197 1.00 62.78 119 ALA A CA 1
ATOM 929 C C . ALA A 1 119 ? 24.074 3.803 -6.499 1.00 62.78 119 ALA A C 1
ATOM 931 O O . ALA A 1 119 ? 24.506 3.081 -5.607 1.00 62.78 119 ALA A O 1
ATOM 932 N N . ARG A 1 120 ? 24.547 3.702 -7.748 1.00 58.53 120 ARG A N 1
ATOM 933 C CA . ARG A 1 120 ? 25.542 2.699 -8.158 1.00 58.53 120 ARG A CA 1
ATOM 934 C C . ARG A 1 120 ? 26.963 3.025 -7.663 1.00 58.53 120 ARG A C 1
ATOM 936 O O . ARG A 1 120 ? 27.772 2.108 -7.522 1.00 58.53 120 ARG A O 1
ATOM 943 N N . GLU A 1 121 ? 27.262 4.292 -7.378 1.00 55.12 121 GLU A N 1
ATOM 944 C CA . GLU A 1 121 ? 28.593 4.752 -6.947 1.00 55.12 121 GLU A CA 1
ATOM 945 C C . GLU A 1 121 ? 28.741 4.774 -5.411 1.00 55.12 121 GLU A C 1
ATOM 947 O O . GLU A 1 121 ? 29.791 4.398 -4.879 1.00 55.12 121 GLU A O 1
ATOM 952 N N . ASP A 1 122 ? 27.660 5.075 -4.686 1.00 55.72 122 ASP A N 1
ATOM 953 C CA . ASP A 1 122 ? 27.645 5.191 -3.219 1.00 55.72 122 ASP A CA 1
ATOM 954 C C . ASP A 1 122 ? 27.817 3.843 -2.490 1.00 55.72 122 ASP A C 1
ATOM 956 O O . ASP A 1 122 ? 28.499 3.756 -1.459 1.00 55.72 122 ASP A O 1
ATOM 960 N N . TRP A 1 123 ? 27.292 2.749 -3.059 1.00 50.66 123 TRP A N 1
ATOM 961 C CA . TRP A 1 123 ? 27.541 1.391 -2.547 1.00 50.66 123 TRP A CA 1
ATOM 962 C C . TRP A 1 123 ? 29.014 0.974 -2.682 1.00 50.66 123 TRP A C 1
ATOM 964 O O . TRP A 1 123 ? 29.525 0.224 -1.849 1.00 50.66 123 TRP A O 1
ATOM 974 N N . GLN A 1 124 ? 29.745 1.479 -3.684 1.00 51.56 124 GLN A N 1
ATOM 975 C CA . GLN A 1 124 ? 31.177 1.189 -3.797 1.00 51.56 124 GLN A CA 1
ATOM 976 C C . GLN A 1 124 ? 32.016 1.977 -2.779 1.00 51.56 124 GLN A C 1
ATOM 978 O O . GLN A 1 124 ? 33.078 1.505 -2.370 1.00 51.56 124 GLN A O 1
ATOM 983 N N . TRP A 1 125 ? 31.587 3.178 -2.375 1.00 44.47 125 TRP A N 1
ATOM 984 C CA . TRP A 1 125 ? 32.302 4.003 -1.393 1.00 44.47 125 TRP A CA 1
ATOM 985 C C . TRP A 1 125 ? 32.191 3.429 0.028 1.00 44.47 125 TRP A C 1
ATOM 987 O O . TRP A 1 125 ? 33.202 3.257 0.711 1.00 44.47 125 TRP A O 1
ATOM 997 N N . SER A 1 126 ? 30.987 3.019 0.429 1.00 54.19 126 SER A N 1
ATOM 998 C CA . SER A 1 126 ? 30.710 2.364 1.717 1.00 54.19 126 SER A CA 1
ATOM 999 C C . SER A 1 126 ? 31.372 0.979 1.833 1.00 54.19 126 SER A C 1
ATOM 1001 O O . SER A 1 126 ? 32.049 0.700 2.826 1.00 54.19 126 SER A O 1
ATOM 1003 N N . ALA A 1 127 ? 31.324 0.153 0.781 1.00 52.62 127 ALA A N 1
ATOM 1004 C CA . ALA A 1 127 ? 32.049 -1.123 0.744 1.00 52.62 127 ALA A CA 1
ATOM 1005 C C . ALA A 1 127 ? 33.588 -0.957 0.786 1.00 52.62 127 ALA A C 1
ATOM 1007 O O . ALA A 1 127 ? 34.295 -1.808 1.336 1.00 52.62 127 ALA A O 1
ATOM 1008 N N . ARG A 1 128 ? 34.133 0.143 0.238 1.00 53.31 128 ARG A N 1
ATOM 1009 C CA . ARG A 1 128 ? 35.570 0.478 0.321 1.00 53.31 128 ARG A CA 1
ATOM 1010 C C . ARG A 1 128 ? 35.982 1.026 1.692 1.00 53.31 128 ARG A C 1
ATOM 1012 O O . ARG A 1 128 ? 37.090 0.726 2.137 1.00 53.31 128 ARG A O 1
ATOM 1019 N N . GLN A 1 129 ? 35.121 1.776 2.382 1.00 53.81 129 GLN A N 1
ATOM 1020 C CA . GLN A 1 129 ? 35.399 2.261 3.739 1.00 53.81 129 GLN A CA 1
ATOM 1021 C C . GLN A 1 129 ? 35.408 1.138 4.782 1.00 53.81 129 GLN A C 1
ATOM 1023 O O . GLN A 1 129 ? 36.296 1.106 5.634 1.00 53.81 129 GLN A O 1
ATOM 1028 N N . GLN A 1 130 ? 34.504 0.164 4.678 1.00 54.12 130 GLN A N 1
ATOM 1029 C CA . GLN A 1 130 ? 34.454 -0.941 5.637 1.00 54.12 130 GLN A CA 1
ATOM 1030 C C . GLN A 1 130 ? 35.696 -1.846 5.561 1.00 54.12 130 GLN A C 1
ATOM 1032 O O . GLN A 1 130 ? 36.188 -2.313 6.586 1.00 54.12 130 GLN A O 1
ATOM 1037 N N . LYS A 1 131 ? 36.297 -1.998 4.371 1.00 48.34 131 LYS A N 1
ATOM 1038 C CA . LYS A 1 131 ? 37.594 -2.683 4.214 1.00 48.34 131 LYS A CA 1
ATOM 1039 C C . LYS A 1 131 ? 38.786 -1.896 4.776 1.00 48.34 131 LYS A C 1
ATOM 1041 O O . LYS A 1 131 ? 39.760 -2.519 5.180 1.00 48.34 131 LYS A O 1
ATOM 1046 N N . ARG A 1 132 ? 38.722 -0.559 4.841 1.00 52.31 132 ARG A N 1
ATOM 1047 C CA . ARG A 1 132 ? 39.761 0.275 5.484 1.00 52.31 132 ARG A CA 1
ATOM 1048 C C . ARG A 1 132 ? 39.669 0.277 7.009 1.00 52.31 132 ARG A C 1
ATOM 1050 O O . ARG A 1 132 ? 40.693 0.428 7.658 1.00 52.31 132 ARG A O 1
ATOM 1057 N N . HIS A 1 133 ? 38.474 0.094 7.566 1.00 52.22 133 HIS A N 1
ATOM 1058 C CA . HIS A 1 133 ? 38.275 -0.004 9.014 1.00 52.22 133 HIS A CA 1
ATOM 1059 C C . HIS A 1 133 ? 38.590 -1.396 9.585 1.00 52.22 133 HIS A C 1
ATOM 1061 O O . HIS A 1 133 ? 38.885 -1.498 10.768 1.00 52.22 133 HIS A O 1
ATOM 1067 N N .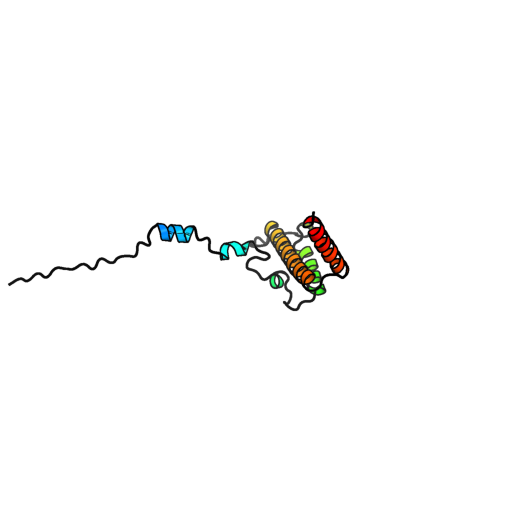 PHE A 1 134 ? 38.542 -2.450 8.760 1.00 49.69 134 PHE A N 1
ATOM 1068 C CA . PHE A 1 134 ? 38.910 -3.818 9.155 1.00 49.69 134 PHE A CA 1
ATOM 1069 C C . PHE A 1 134 ? 40.426 -4.095 9.064 1.00 49.69 134 PHE A C 1
ATOM 1071 O O . PHE A 1 134 ? 40.927 -4.986 9.737 1.00 49.69 134 PHE A O 1
ATOM 1078 N N . PHE A 1 135 ? 41.164 -3.328 8.252 1.00 50.59 135 PHE A N 1
ATOM 1079 C CA . PHE A 1 135 ? 42.629 -3.394 8.130 1.00 50.59 135 PHE A CA 1
ATOM 1080 C C . PHE A 1 135 ? 43.321 -2.225 8.858 1.00 50.59 135 PHE A C 1
ATOM 1082 O O . PHE A 1 135 ? 44.188 -1.553 8.295 1.00 50.59 135 PHE A O 1
ATOM 1089 N N . ARG A 1 136 ? 42.921 -1.961 10.104 1.00 48.16 136 ARG A N 1
ATOM 1090 C CA . ARG A 1 136 ? 43.635 -1.074 11.027 1.00 48.16 136 ARG A CA 1
ATOM 1091 C C . ARG A 1 136 ? 43.705 -1.703 12.408 1.00 48.16 136 ARG A C 1
ATOM 1093 O O . ARG A 1 136 ? 42.691 -2.309 12.810 1.00 48.16 136 ARG A O 1
#

Sequence (136 aa):
MAVRLVSCGKARHADRLPLVVLLGLLLARPAWALVEGLYCGTRDCYEVLGVSRTASKAEIARAYRQLARRYHPDHYRPEPGDEGPGRSLQSAEEAFLLVATAYETLKMWWLCSSPPAYAREDWQWSARQQKRHFFR

Secondary structure (DSSP, 8-state):
------------------HHHHHHHHH---GGGGTTTSTTTTS-HHHHHT--TT--HHHHHHHHHHHHHHS-TTT----TT---TT-SHHHHHHHHHHHHHHHHHHHHHHHHHS--TTHHHHHHHHHHHHHHHH--

Organism: NCBI:txid89673

Foldseek 3Di:
DDDDDDDPPPPPPPPPPDVVVVVVVVVCPDPLVVQQPPQLRPDQLCVLLVHDPPDDLVSLVVSLVVLLCVLPLVNQDPDPPPPDPQRDNVNSVVSNVSSVSSSVVVVVVVCVVPPPPVVVVVVVVVVVVVVVVVVD